Protein AF-A0A9D8RBR2-F1 (afdb_monomer_lite)

Foldseek 3Di:
DPPDPDDDDQFQKWKWWKDFPDDPDDPDPPDPDDPDTDIDTLDTGTKDWDWDFDADPVRHTDDIWIKIKFQAAPVRRQFFDDDPPDPDDDDDDDDDDDDDDDDDDDDDDDDDPPPDPDPDPPPPPTHTSDADFQIKMWMGDPPDIWIWTWHDWAGDGRIIMTITDTDDD

pLDDT: mean 70.21, std 20.18, range [33.81, 94.06]

Structure (mmCIF, N/CA/C/O backbone):
data_AF-A0A9D8RBR2-F1
#
_entry.id   AF-A0A9D8RBR2-F1
#
loop_
_atom_site.group_PDB
_atom_site.id
_atom_site.type_symbol
_atom_site.label_atom_id
_atom_site.label_alt_id
_atom_site.label_comp_id
_atom_site.label_asym_id
_atom_site.label_entity_id
_atom_site.label_seq_id
_atom_site.pdbx_PDB_ins_code
_atom_site.Cartn_x
_atom_site.Cartn_y
_atom_site.Cartn_z
_atom_site.occupancy
_atom_site.B_iso_or_equiv
_atom_site.auth_seq_id
_atom_site.auth_comp_id
_atom_site.auth_asym_id
_atom_site.auth_atom_id
_atom_site.pdbx_PDB_model_num
ATOM 1 N N . MET A 1 1 ? 20.056 -23.204 -25.718 1.00 50.28 1 MET A N 1
ATOM 2 C CA . MET A 1 1 ? 19.526 -22.798 -24.397 1.00 50.28 1 MET A CA 1
ATOM 3 C C . MET A 1 1 ? 18.047 -22.486 -24.542 1.00 50.28 1 MET A C 1
ATOM 5 O O . MET A 1 1 ? 17.710 -21.593 -25.311 1.00 50.28 1 MET A O 1
ATOM 9 N N . ARG A 1 2 ? 17.155 -23.236 -23.882 1.00 55.00 2 ARG A N 1
ATOM 10 C 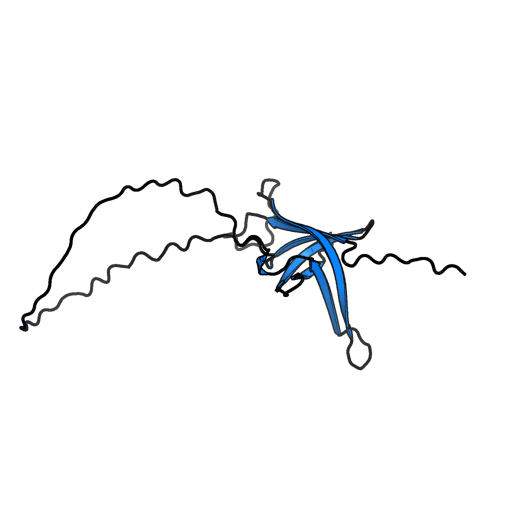CA . ARG A 1 2 ? 15.737 -22.851 -23.815 1.00 55.00 2 ARG A CA 1
ATOM 11 C C . ARG A 1 2 ? 15.655 -21.634 -22.898 1.00 55.00 2 ARG A C 1
ATOM 13 O O . ARG A 1 2 ? 16.092 -21.723 -21.757 1.00 55.00 2 ARG A O 1
ATOM 20 N N . LYS A 1 3 ? 15.173 -20.499 -23.410 1.00 58.91 3 LYS A N 1
ATOM 21 C CA . LYS A 1 3 ? 14.906 -19.324 -22.576 1.00 58.91 3 LYS A CA 1
ATOM 22 C C . LYS A 1 3 ? 13.836 -19.734 -21.571 1.00 58.91 3 LYS A C 1
ATOM 24 O O . LYS A 1 3 ? 12.721 -20.060 -21.976 1.00 58.91 3 LYS A O 1
ATOM 29 N N . THR A 1 4 ? 14.194 -19.795 -20.293 1.00 63.66 4 THR A N 1
ATOM 30 C CA . THR A 1 4 ? 13.228 -19.999 -19.216 1.00 63.66 4 THR A CA 1
ATOM 31 C C . THR A 1 4 ? 12.183 -18.901 -19.348 1.00 63.66 4 THR A C 1
ATOM 33 O O . THR A 1 4 ? 12.525 -17.721 -19.416 1.00 63.66 4 THR A O 1
ATOM 36 N N . LYS A 1 5 ? 10.918 -19.288 -19.490 1.00 59.72 5 LYS A N 1
ATOM 37 C CA . LYS A 1 5 ? 9.812 -18.340 -19.576 1.00 59.72 5 LYS A CA 1
ATOM 38 C C . LYS A 1 5 ? 9.656 -17.755 -18.172 1.00 59.72 5 LYS A C 1
ATOM 40 O O . LYS A 1 5 ? 9.170 -18.440 -17.281 1.00 59.72 5 LYS A O 1
ATOM 45 N N . ILE A 1 6 ? 10.193 -16.558 -17.956 1.00 65.56 6 ILE A N 1
ATOM 46 C CA . ILE A 1 6 ? 10.056 -15.848 -16.683 1.00 65.56 6 ILE A CA 1
ATOM 47 C C . ILE A 1 6 ? 8.637 -15.290 -16.664 1.00 65.56 6 ILE A C 1
ATOM 49 O O . ILE A 1 6 ? 8.324 -14.380 -17.431 1.00 65.56 6 ILE A O 1
ATOM 53 N N . ASP A 1 7 ? 7.777 -15.884 -15.843 1.00 66.56 7 ASP A N 1
ATOM 54 C CA . ASP A 1 7 ? 6.468 -15.323 -15.541 1.00 66.56 7 ASP A CA 1
ATOM 55 C C . ASP A 1 7 ? 6.655 -14.241 -14.474 1.00 66.56 7 ASP A C 1
ATOM 57 O O . ASP A 1 7 ? 7.099 -14.527 -13.363 1.00 66.56 7 ASP A O 1
ATOM 61 N N . ASN A 1 8 ? 6.413 -12.984 -14.844 1.00 61.78 8 ASN A N 1
ATOM 62 C CA . ASN A 1 8 ? 6.515 -11.848 -13.934 1.00 61.78 8 ASN A CA 1
ATOM 63 C C . ASN A 1 8 ? 5.121 -11.232 -13.770 1.00 61.78 8 ASN A C 1
ATOM 65 O O . ASN A 1 8 ? 4.773 -10.307 -14.516 1.00 61.78 8 ASN A O 1
ATOM 69 N N . PRO A 1 9 ? 4.294 -11.765 -12.854 1.00 78.94 9 PRO A N 1
ATOM 70 C CA . PRO A 1 9 ? 2.950 -11.257 -12.650 1.00 78.94 9 PRO A CA 1
ATOM 71 C C . PRO A 1 9 ? 3.000 -9.783 -12.245 1.00 78.94 9 PRO A C 1
ATOM 73 O O . PRO A 1 9 ? 3.796 -9.366 -11.406 1.00 78.94 9 PRO A O 1
ATOM 76 N N . ARG A 1 10 ? 2.123 -8.974 -12.849 1.00 81.62 10 ARG A N 1
ATOM 77 C CA . ARG A 1 10 ? 2.069 -7.518 -12.628 1.00 81.62 10 ARG A CA 1
ATOM 78 C C . ARG A 1 10 ? 1.752 -7.148 -11.172 1.00 81.62 10 ARG A C 1
ATOM 80 O O . ARG A 1 10 ? 2.222 -6.115 -10.698 1.00 81.62 10 ARG A O 1
ATOM 87 N N . TYR A 1 11 ? 0.984 -7.995 -10.487 1.00 85.88 11 TYR A N 1
ATOM 88 C CA . TYR A 1 11 ? 0.542 -7.832 -9.100 1.00 85.88 11 TYR A CA 1
ATOM 89 C C . TYR A 1 11 ? 0.908 -9.081 -8.278 1.00 85.88 11 TYR A C 1
ATOM 91 O O . TYR A 1 11 ? 0.049 -9.923 -8.030 1.00 85.88 11 TYR A O 1
ATOM 99 N N . PRO A 1 12 ? 2.195 -9.252 -7.925 1.00 89.44 12 PRO A N 1
ATOM 100 C CA . PRO A 1 12 ? 2.687 -10.456 -7.254 1.00 89.44 12 PRO A CA 1
ATOM 101 C C . PRO A 1 12 ? 2.422 -10.483 -5.741 1.00 89.44 12 PRO A C 1
ATOM 103 O O . PRO A 1 12 ? 2.712 -11.487 -5.099 1.00 89.44 12 PRO A O 1
ATOM 106 N N . HIS A 1 13 ? 1.960 -9.380 -5.148 1.00 92.69 13 HIS A N 1
ATOM 107 C CA . HIS A 1 13 ? 1.839 -9.217 -3.698 1.00 92.69 13 HIS A CA 1
ATOM 108 C C . HIS A 1 13 ? 0.371 -9.294 -3.274 1.00 92.69 13 HIS A C 1
ATOM 110 O O . HIS A 1 13 ? -0.512 -8.924 -4.044 1.00 92.69 13 HIS A O 1
ATOM 116 N N . MET A 1 14 ? 0.109 -9.719 -2.041 1.00 91.88 14 MET A N 1
ATOM 117 C CA . MET A 1 14 ? -1.219 -9.595 -1.433 1.00 91.88 14 MET A CA 1
ATOM 118 C C . MET A 1 14 ? -1.256 -8.353 -0.556 1.00 91.88 14 MET A C 1
ATOM 120 O O . MET A 1 14 ? -0.320 -8.107 0.202 1.00 91.88 14 MET A O 1
ATOM 124 N N . ILE A 1 15 ? -2.312 -7.559 -0.691 1.00 93.31 15 ILE A N 1
ATOM 125 C CA . ILE A 1 15 ? -2.478 -6.277 -0.012 1.00 93.31 15 ILE A CA 1
ATOM 126 C C . ILE A 1 15 ? -3.788 -6.309 0.758 1.00 93.31 15 ILE A C 1
ATOM 128 O O . ILE A 1 15 ? -4.829 -6.668 0.201 1.00 93.31 15 ILE A O 1
ATOM 132 N N . ARG A 1 16 ? -3.726 -5.891 2.018 1.00 92.69 16 ARG A N 1
ATOM 133 C CA . ARG A 1 16 ? -4.884 -5.727 2.884 1.00 92.69 16 ARG A CA 1
ATOM 134 C C . ARG A 1 16 ? -4.883 -4.312 3.456 1.00 92.69 16 ARG A C 1
ATOM 136 O O . ARG A 1 16 ? -3.878 -3.883 4.011 1.00 92.69 16 ARG A O 1
ATOM 143 N N . ILE A 1 17 ? -5.977 -3.579 3.267 1.00 90.94 17 ILE A N 1
ATOM 144 C CA . IL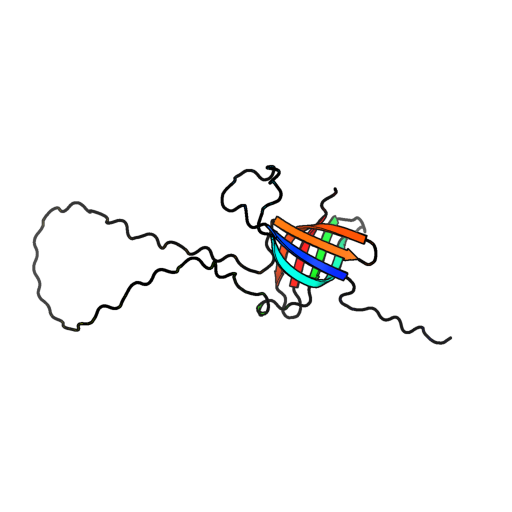E A 1 17 ? -6.184 -2.237 3.821 1.00 90.94 17 ILE A CA 1
ATOM 145 C C . ILE A 1 17 ? -7.342 -2.328 4.802 1.00 90.94 17 ILE A C 1
ATOM 147 O O . ILE A 1 17 ? -8.428 -2.787 4.442 1.00 90.94 17 ILE A O 1
ATOM 151 N N . ILE A 1 18 ? -7.081 -1.913 6.034 1.00 89.75 18 ILE A N 1
ATOM 152 C CA . ILE A 1 18 ? -8.009 -1.987 7.154 1.00 89.75 18 ILE A CA 1
ATOM 153 C C . ILE A 1 18 ? -8.169 -0.584 7.716 1.00 89.75 18 ILE A C 1
ATOM 155 O O . ILE A 1 18 ? -7.184 0.075 8.061 1.00 89.75 18 ILE A O 1
ATOM 159 N N . ARG A 1 19 ? -9.419 -0.160 7.850 1.00 86.06 19 ARG A N 1
ATOM 160 C CA . ARG A 1 19 ? -9.791 0.993 8.652 1.00 86.06 19 ARG A CA 1
ATOM 161 C C . ARG A 1 19 ? -10.313 0.507 9.986 1.00 86.06 19 ARG A C 1
ATOM 163 O O . ARG A 1 19 ? -11.187 -0.351 10.037 1.00 86.06 19 ARG A O 1
ATOM 170 N N . ARG A 1 20 ? -9.777 1.059 11.064 1.00 78.25 20 ARG A N 1
ATOM 171 C CA . ARG A 1 20 ? -10.333 0.842 12.397 1.00 78.25 20 ARG A CA 1
ATOM 172 C C . ARG A 1 20 ? -11.491 1.805 12.576 1.00 78.25 20 ARG A C 1
ATOM 174 O O . ARG A 1 20 ? -11.321 3.008 12.366 1.00 78.25 20 ARG A O 1
ATOM 181 N N . LYS A 1 21 ? -12.668 1.276 12.884 1.00 66.06 21 LYS A N 1
ATOM 182 C CA . LYS A 1 21 ? -13.837 2.076 13.222 1.00 66.06 21 LYS A CA 1
ATOM 183 C C . LYS A 1 21 ? -13.682 2.468 14.687 1.00 66.06 21 LYS A C 1
ATOM 185 O O . LYS A 1 21 ? -14.120 1.724 15.541 1.00 66.06 21 LYS A O 1
ATOM 190 N N . ASP A 1 22 ? -12.924 3.539 14.924 1.00 55.12 22 ASP A N 1
ATOM 191 C CA . ASP A 1 22 ? -12.923 4.376 16.135 1.00 55.12 22 ASP A CA 1
ATOM 192 C C . ASP A 1 22 ? -11.801 5.424 16.026 1.00 55.12 22 ASP A C 1
ATOM 194 O O . ASP A 1 22 ? -10.634 5.141 16.279 1.00 55.12 22 ASP A O 1
ATOM 198 N N . ALA A 1 23 ? -12.155 6.641 15.589 1.00 47.19 23 ALA A N 1
ATOM 199 C CA . ALA A 1 23 ? -11.382 7.880 15.800 1.00 47.19 23 ALA A CA 1
ATOM 200 C C . ALA A 1 23 ? -12.120 9.140 15.291 1.00 47.19 23 ALA A C 1
ATOM 202 O O . ALA A 1 23 ? -11.485 10.126 14.923 1.00 47.19 23 ALA A O 1
ATOM 203 N N . SER A 1 24 ? -13.457 9.166 15.265 1.00 46.09 24 SER A N 1
ATOM 204 C CA . SER A 1 24 ? -14.171 10.417 14.973 1.00 46.09 24 SER A CA 1
ATOM 205 C C . SER A 1 24 ? -14.211 11.391 16.159 1.00 46.09 24 SER A C 1
ATOM 207 O O . SER A 1 24 ? -14.756 12.477 15.992 1.00 46.09 24 SER A O 1
ATOM 209 N N . ASN A 1 25 ? -13.643 11.083 17.341 1.00 43.88 25 ASN A N 1
ATOM 210 C CA . ASN A 1 25 ? -13.685 12.064 18.437 1.00 43.88 25 ASN A CA 1
ATOM 211 C C . ASN A 1 25 ? -12.652 11.978 19.576 1.00 43.88 25 ASN A C 1
ATOM 213 O O . ASN A 1 25 ? -12.847 12.643 20.594 1.00 43.88 25 ASN A O 1
ATOM 217 N N . SER A 1 26 ? -11.549 11.229 19.462 1.00 42.34 26 SER A N 1
ATOM 218 C CA . SER A 1 26 ? -10.456 11.369 20.437 1.00 42.34 26 SER A CA 1
ATOM 219 C C . SER A 1 26 ? -9.258 12.055 19.783 1.00 42.34 26 SER A C 1
ATOM 221 O O . SER A 1 26 ? -8.664 11.594 18.815 1.00 42.34 26 SER A O 1
ATOM 223 N N . ILE A 1 27 ? -8.914 13.223 20.320 1.00 39.66 27 ILE A N 1
ATOM 224 C CA . ILE A 1 27 ? -7.802 14.096 19.917 1.00 39.66 27 ILE A CA 1
ATOM 225 C C . ILE A 1 27 ? -6.416 13.439 20.132 1.00 39.66 27 ILE A C 1
ATOM 227 O O . ILE A 1 27 ? -5.386 14.090 19.964 1.00 39.66 27 ILE A O 1
ATOM 231 N N . ASN A 1 28 ? -6.354 12.153 20.507 1.00 44.62 28 ASN A N 1
ATOM 232 C CA . ASN A 1 28 ? -5.153 11.538 21.055 1.00 44.62 28 ASN A CA 1
ATOM 233 C C . ASN A 1 28 ? -4.696 10.286 20.271 1.00 44.62 28 ASN A C 1
ATOM 235 O O . ASN A 1 28 ? -5.143 9.175 20.551 1.00 44.62 28 ASN A O 1
ATOM 239 N N . PRO A 1 29 ? -3.739 10.424 19.332 1.00 47.97 29 PRO A N 1
ATOM 240 C CA . PRO A 1 29 ? -3.264 9.337 18.465 1.00 47.97 29 PRO A CA 1
ATOM 241 C C . PRO A 1 29 ? -2.393 8.272 19.170 1.00 47.97 29 PRO A C 1
ATOM 243 O O . PRO A 1 29 ? -1.777 7.442 18.500 1.00 47.97 29 PRO A O 1
ATOM 246 N N . PHE A 1 30 ? -2.308 8.297 20.506 1.00 44.72 30 PHE A N 1
ATOM 247 C CA . PHE A 1 30 ? -1.471 7.407 21.322 1.00 44.72 30 PHE A CA 1
ATOM 248 C C . PHE A 1 30 ? -2.254 6.529 22.308 1.00 44.72 30 PHE A C 1
ATOM 250 O O . PHE A 1 30 ? -1.631 5.763 23.047 1.00 44.72 30 PHE A O 1
ATOM 257 N N . GLU A 1 31 ? -3.588 6.606 22.350 1.00 52.00 31 GLU A N 1
ATOM 258 C CA . GLU A 1 31 ? -4.355 5.666 23.170 1.00 52.00 31 GLU A CA 1
ATOM 259 C C . GLU A 1 31 ? -4.269 4.257 22.578 1.00 52.00 31 GLU A C 1
ATOM 261 O O . GLU A 1 31 ? -4.540 4.011 21.403 1.00 52.00 31 GLU A O 1
ATOM 266 N N . ARG A 1 32 ? -3.811 3.317 23.407 1.00 44.41 32 ARG A N 1
ATOM 267 C CA . ARG A 1 32 ? -3.731 1.900 23.066 1.00 44.41 32 ARG A CA 1
ATOM 268 C C . ARG A 1 32 ? -5.118 1.306 23.267 1.00 44.41 32 ARG A C 1
ATOM 270 O O . ARG A 1 32 ? -5.471 0.967 24.391 1.00 44.41 32 ARG A O 1
ATOM 277 N N . ILE A 1 33 ? -5.889 1.223 22.194 1.00 51.38 33 ILE A N 1
ATOM 278 C CA . ILE A 1 33 ? -7.279 0.775 22.265 1.00 51.38 33 ILE A CA 1
ATOM 279 C C . ILE A 1 33 ? -7.313 -0.754 22.435 1.00 51.38 33 ILE A C 1
ATOM 281 O O . ILE A 1 33 ? -6.510 -1.482 21.838 1.00 51.38 33 ILE A O 1
ATOM 285 N N . GLU A 1 34 ? -8.160 -1.224 23.356 1.00 46.84 34 GLU A N 1
ATOM 286 C CA . GLU A 1 34 ? -8.327 -2.643 23.674 1.00 46.84 34 GLU A CA 1
ATOM 287 C C . GLU A 1 34 ? -9.025 -3.399 22.536 1.00 46.84 34 GLU A C 1
ATOM 289 O O . GLU A 1 34 ? -9.756 -2.830 21.731 1.00 46.84 34 GLU A O 1
ATOM 294 N N . ALA A 1 35 ? -8.765 -4.706 22.464 1.00 39.69 35 ALA A N 1
ATOM 295 C CA . ALA A 1 35 ? -9.233 -5.608 21.419 1.00 39.69 35 ALA A CA 1
ATOM 296 C C . ALA A 1 35 ? -10.771 -5.741 21.408 1.00 39.69 35 ALA A C 1
ATOM 298 O O . ALA A 1 35 ? -11.327 -6.665 21.998 1.00 39.69 35 ALA A O 1
ATOM 299 N N . GLY A 1 36 ? -11.439 -4.808 20.733 1.00 44.81 36 GLY A N 1
ATOM 300 C CA . GLY A 1 36 ? -12.886 -4.797 20.506 1.00 44.81 36 GLY A CA 1
ATOM 301 C C . GLY A 1 36 ? -13.355 -3.847 19.396 1.00 44.81 36 GLY A C 1
ATOM 302 O O . GLY A 1 36 ? -14.551 -3.790 19.141 1.00 44.81 36 GLY A O 1
ATOM 303 N N . GLU A 1 37 ? -12.443 -3.125 18.737 1.00 55.41 37 GLU A N 1
ATOM 304 C CA . GLU A 1 37 ? -12.763 -2.182 17.656 1.00 55.41 37 GLU A CA 1
ATOM 305 C C . GLU A 1 37 ? -13.249 -2.922 16.398 1.00 55.41 37 GLU A C 1
ATOM 307 O O . GLU A 1 37 ? -12.643 -3.910 15.970 1.00 55.41 37 GLU A O 1
ATOM 312 N N . GLU A 1 38 ? -14.322 -2.434 15.772 1.00 66.44 38 GLU A N 1
ATOM 313 C CA . GLU A 1 38 ? -14.797 -2.971 14.495 1.00 66.44 38 GLU A CA 1
ATOM 314 C C . GLU A 1 38 ? -13.765 -2.660 13.392 1.00 66.44 38 GLU A C 1
ATOM 316 O O . GLU A 1 38 ? -13.540 -1.511 13.005 1.00 66.44 38 GLU A O 1
ATOM 321 N N . GLU A 1 39 ? -13.098 -3.691 12.870 1.00 78.44 39 GLU A N 1
ATOM 322 C CA . GLU A 1 39 ? -12.180 -3.554 11.737 1.00 78.44 39 GLU A CA 1
ATOM 323 C C . GLU A 1 39 ? -12.955 -3.600 10.413 1.00 78.44 39 GLU A C 1
ATOM 325 O O . GLU A 1 39 ? -13.509 -4.628 10.022 1.00 78.44 39 GLU A O 1
ATOM 330 N N . ILE A 1 40 ? -12.947 -2.490 9.677 1.00 84.19 40 ILE A N 1
ATOM 331 C CA . ILE A 1 40 ? -13.518 -2.398 8.335 1.00 84.19 40 ILE A CA 1
ATOM 332 C C . ILE A 1 40 ? -12.425 -2.735 7.321 1.00 84.19 40 ILE A C 1
ATOM 334 O O . ILE A 1 40 ? -11.449 -2.000 7.149 1.00 84.19 40 ILE A O 1
ATOM 338 N N . VAL A 1 41 ? -12.591 -3.844 6.602 1.00 87.50 41 VAL A N 1
ATOM 339 C CA . VAL A 1 41 ? -11.688 -4.208 5.504 1.00 87.50 41 VAL A CA 1
ATOM 340 C C . VAL A 1 41 ? -12.077 -3.424 4.252 1.00 87.50 41 VAL A C 1
ATOM 342 O O . VAL A 1 41 ? -13.066 -3.736 3.597 1.00 87.50 41 VAL A O 1
ATOM 345 N N . ILE A 1 42 ? -11.266 -2.428 3.898 1.00 88.31 42 ILE A N 1
ATOM 346 C CA . ILE A 1 42 ? -11.445 -1.607 2.689 1.00 88.31 42 ILE A CA 1
ATOM 347 C C . ILE A 1 42 ? -11.050 -2.390 1.439 1.00 88.31 42 ILE A C 1
ATOM 349 O O . ILE A 1 42 ? -11.720 -2.350 0.410 1.00 88.31 42 ILE A O 1
ATOM 353 N N . TYR A 1 43 ? -9.922 -3.094 1.515 1.00 90.56 43 TYR A N 1
ATOM 354 C CA . TYR A 1 43 ? -9.401 -3.867 0.398 1.00 90.56 43 TYR A CA 1
ATOM 355 C C . TYR A 1 43 ? -8.706 -5.121 0.898 1.00 90.56 43 TYR A C 1
ATOM 357 O O . TYR A 1 43 ? -7.911 -5.065 1.834 1.00 90.56 43 TYR A O 1
ATOM 365 N N . CYS A 1 44 ? -8.951 -6.243 0.232 1.00 90.88 44 CYS A N 1
ATOM 366 C CA . CYS A 1 44 ? -8.193 -7.471 0.414 1.00 90.88 44 CYS A CA 1
ATOM 367 C C . CYS A 1 44 ? -8.046 -8.144 -0.948 1.00 90.88 44 CYS A C 1
ATOM 369 O O . CYS A 1 44 ? -9.025 -8.613 -1.527 1.00 90.88 44 CYS A O 1
ATOM 371 N N . GLY A 1 45 ? -6.833 -8.153 -1.493 1.00 91.62 45 GLY A N 1
ATOM 372 C CA . GLY A 1 45 ? -6.628 -8.684 -2.833 1.00 91.62 45 GLY A CA 1
ATOM 373 C C . GLY A 1 45 ? -5.209 -8.530 -3.368 1.00 91.62 45 GLY A C 1
ATOM 374 O O . GLY A 1 45 ? -4.302 -8.099 -2.651 1.00 91.62 45 GLY A O 1
ATOM 375 N N . PRO A 1 46 ? -4.996 -8.881 -4.646 1.00 92.19 46 PRO A N 1
ATOM 376 C CA . PRO A 1 46 ? -3.694 -8.775 -5.284 1.00 92.19 46 PRO A CA 1
ATOM 377 C C . PRO A 1 46 ? -3.288 -7.311 -5.476 1.00 92.19 46 PRO A C 1
ATOM 379 O O . PRO A 1 46 ? -4.113 -6.427 -5.694 1.00 92.19 46 PRO A O 1
ATOM 382 N N . GLY A 1 47 ? -1.992 -7.050 -5.448 1.00 92.19 47 GLY A N 1
ATOM 383 C CA . GLY A 1 47 ? -1.416 -5.742 -5.700 1.00 92.19 47 GLY A CA 1
ATOM 384 C C . GLY A 1 47 ? 0.094 -5.820 -5.887 1.00 92.19 47 GLY A C 1
ATOM 385 O O . GLY A 1 47 ? 0.694 -6.891 -5.986 1.00 92.19 47 GLY A O 1
ATOM 386 N N . ARG A 1 48 ? 0.737 -4.660 -5.971 1.00 92.94 48 ARG A N 1
ATOM 387 C CA . ARG A 1 48 ? 2.193 -4.549 -6.045 1.00 92.94 48 ARG A CA 1
ATOM 388 C C . ARG A 1 48 ? 2.656 -3.451 -5.107 1.00 92.94 48 ARG A C 1
ATOM 390 O O . ARG A 1 48 ? 2.659 -2.282 -5.474 1.00 92.9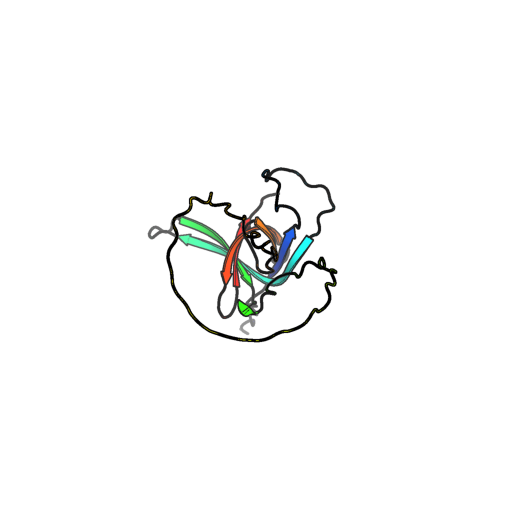4 48 ARG A O 1
ATOM 397 N N . ALA A 1 49 ? 3.082 -3.838 -3.914 1.00 92.12 49 ALA A N 1
ATOM 398 C CA . ALA A 1 49 ? 3.828 -2.967 -3.014 1.00 92.12 49 ALA A CA 1
ATOM 399 C C . ALA A 1 49 ? 5.305 -2.851 -3.432 1.00 92.12 49 ALA A C 1
ATOM 401 O O . ALA A 1 49 ? 5.976 -3.864 -3.618 1.00 92.12 49 ALA A O 1
ATOM 402 N N . TYR A 1 50 ? 5.827 -1.638 -3.568 1.00 91.38 50 TYR A N 1
ATOM 403 C CA . TYR A 1 50 ? 7.219 -1.373 -3.929 1.00 91.38 50 TYR A CA 1
ATOM 404 C C . TYR A 1 50 ? 7.708 -0.071 -3.298 1.00 91.38 50 TYR A C 1
ATOM 406 O O . TYR A 1 50 ? 6.934 0.733 -2.782 1.00 91.38 50 TYR A O 1
ATOM 414 N N . THR A 1 51 ? 9.018 0.104 -3.326 1.00 90.12 51 THR A N 1
ATOM 415 C CA . THR A 1 51 ? 9.679 1.317 -2.870 1.00 90.12 51 THR A CA 1
ATOM 416 C C . THR A 1 51 ? 10.019 2.151 -4.093 1.00 90.12 51 THR A C 1
ATOM 418 O O . THR A 1 51 ? 10.682 1.651 -4.999 1.00 90.12 51 THR A O 1
ATOM 421 N N . ASP A 1 52 ? 9.533 3.385 -4.137 1.00 86.75 52 ASP A N 1
ATOM 422 C CA . ASP A 1 52 ? 9.855 4.355 -5.174 1.00 86.75 52 ASP A CA 1
ATOM 423 C C . ASP A 1 52 ? 10.952 5.277 -4.649 1.00 86.75 52 ASP A C 1
ATOM 425 O O . ASP A 1 52 ? 10.768 5.978 -3.652 1.00 86.75 52 ASP A O 1
ATOM 429 N N . THR A 1 53 ? 12.127 5.185 -5.261 1.00 84.69 53 THR A N 1
ATOM 430 C CA . THR A 1 53 ? 13.309 5.948 -4.863 1.00 84.69 53 THR A CA 1
ATOM 431 C C . THR A 1 53 ? 13.627 6.934 -5.968 1.00 84.69 53 THR A C 1
ATOM 433 O O . THR A 1 53 ? 13.978 6.527 -7.075 1.00 84.69 53 THR A O 1
ATOM 436 N N . THR A 1 54 ? 13.511 8.218 -5.654 1.00 81.25 54 THR A N 1
ATOM 437 C CA . THR A 1 54 ? 13.926 9.301 -6.541 1.00 81.25 54 THR A CA 1
ATOM 438 C C . THR A 1 54 ? 15.351 9.691 -6.181 1.00 81.25 54 THR A C 1
ATOM 440 O O . THR A 1 54 ? 15.654 9.912 -5.005 1.00 81.25 54 THR A O 1
ATOM 443 N N . THR A 1 55 ? 16.223 9.756 -7.184 1.00 83.56 55 THR A N 1
ATOM 444 C CA . THR A 1 55 ? 17.589 10.263 -7.033 1.00 83.56 55 THR A CA 1
ATOM 445 C C . THR A 1 55 ? 17.693 11.690 -7.551 1.00 83.56 55 THR A C 1
ATOM 447 O O . THR A 1 55 ? 16.984 12.057 -8.491 1.00 83.56 55 THR A O 1
ATOM 450 N N . ASP A 1 56 ? 18.598 12.475 -6.975 1.00 81.81 56 ASP A N 1
ATOM 451 C CA . ASP A 1 56 ? 19.011 13.749 -7.555 1.00 81.81 56 ASP A CA 1
ATOM 452 C C . ASP A 1 56 ? 19.841 13.534 -8.842 1.00 81.81 56 ASP A C 1
ATOM 454 O O . ASP A 1 56 ? 20.144 12.403 -9.249 1.00 81.81 56 ASP A O 1
ATOM 458 N N . GLY A 1 57 ? 20.198 14.635 -9.512 1.00 77.44 57 GLY A N 1
ATOM 459 C CA . GLY A 1 57 ? 21.060 14.607 -10.700 1.00 77.44 57 GLY A CA 1
ATOM 460 C C . GLY A 1 57 ? 22.472 14.059 -10.440 1.00 77.44 57 GLY A C 1
ATOM 461 O O . GLY A 1 57 ? 23.144 13.675 -11.395 1.00 77.44 57 GLY A O 1
ATOM 462 N N . ASP A 1 58 ? 22.876 13.961 -9.170 1.00 82.25 58 ASP A N 1
ATOM 463 C CA . ASP A 1 58 ? 24.181 13.486 -8.700 1.00 82.25 58 ASP A CA 1
ATOM 464 C C . ASP A 1 58 ? 24.120 12.050 -8.129 1.00 82.25 58 ASP A C 1
ATOM 466 O O . ASP A 1 58 ? 25.075 11.576 -7.513 1.00 82.25 58 ASP A O 1
ATOM 470 N N . MET A 1 59 ? 23.025 11.319 -8.384 1.00 78.31 59 MET A N 1
ATOM 471 C CA . MET A 1 59 ? 22.776 9.933 -7.953 1.00 78.31 59 MET A CA 1
ATOM 472 C C . MET A 1 59 ? 22.622 9.717 -6.436 1.00 78.31 59 MET A C 1
ATOM 474 O O . MET A 1 59 ? 22.576 8.566 -5.989 1.00 78.31 59 MET A O 1
ATOM 478 N N . ASN A 1 60 ? 22.485 10.773 -5.636 1.00 81.12 60 ASN A N 1
ATOM 479 C CA . ASN A 1 60 ? 22.107 10.643 -4.232 1.00 81.12 60 ASN A CA 1
ATOM 480 C C . ASN A 1 60 ? 20.601 10.403 -4.110 1.00 81.12 60 ASN A C 1
ATOM 482 O O . ASN A 1 60 ? 19.805 10.861 -4.928 1.00 81.12 60 ASN A O 1
ATOM 486 N N . VAL A 1 61 ? 20.192 9.676 -3.069 1.00 79.56 61 VAL A N 1
ATOM 487 C CA . VAL A 1 61 ? 18.772 9.444 -2.783 1.00 79.56 61 VAL A CA 1
ATOM 488 C C . VAL A 1 61 ? 18.161 10.717 -2.206 1.00 79.56 61 VAL A C 1
ATOM 490 O O . VAL A 1 61 ? 18.532 11.128 -1.111 1.00 79.56 61 VAL A O 1
ATOM 493 N N . ASP A 1 62 ? 17.202 11.291 -2.926 1.00 78.75 62 ASP A N 1
ATOM 494 C CA . ASP A 1 62 ? 16.470 12.493 -2.519 1.00 78.75 62 ASP A CA 1
ATOM 495 C C . ASP A 1 62 ? 15.205 12.119 -1.730 1.00 78.75 62 ASP A C 1
ATOM 497 O O . ASP A 1 62 ? 14.977 12.567 -0.607 1.00 78.75 62 ASP A O 1
ATOM 501 N N . SER A 1 63 ? 14.404 11.194 -2.269 1.00 81.75 63 SER A N 1
ATOM 502 C CA . SER A 1 63 ? 13.165 10.754 -1.627 1.00 81.75 63 SER A CA 1
ATOM 503 C C . SER A 1 63 ? 12.965 9.254 -1.754 1.00 81.75 63 SER A C 1
ATOM 505 O O . SER A 1 63 ? 13.185 8.659 -2.809 1.00 81.75 63 SER A O 1
ATOM 507 N N . ASN A 1 64 ? 12.508 8.638 -0.667 1.00 83.88 64 ASN A N 1
ATOM 508 C CA . ASN A 1 64 ? 12.158 7.230 -0.616 1.00 83.88 64 ASN A CA 1
ATOM 509 C C . ASN A 1 64 ? 10.710 7.101 -0.128 1.0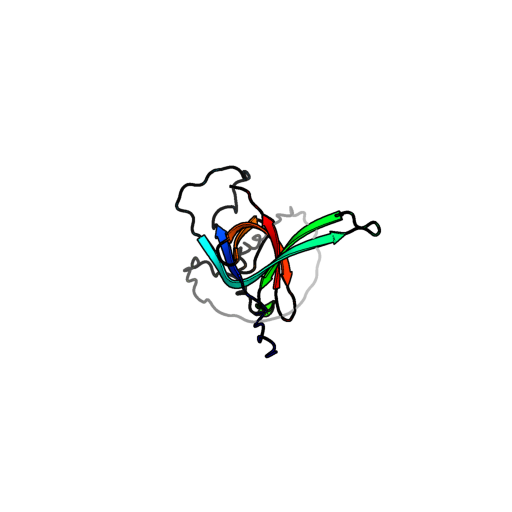0 83.88 64 ASN A C 1
ATOM 511 O O . ASN A 1 64 ? 10.423 7.319 1.048 1.00 83.88 64 ASN A O 1
ATOM 515 N N . LYS A 1 65 ? 9.795 6.775 -1.044 1.00 87.44 65 LYS A N 1
ATOM 516 C CA . LYS A 1 65 ? 8.359 6.649 -0.769 1.00 87.44 65 LYS A CA 1
ATOM 517 C C . LYS A 1 65 ? 7.928 5.200 -0.948 1.00 87.44 65 LYS A C 1
ATOM 519 O O . LYS A 1 65 ? 8.253 4.575 -1.958 1.00 87.44 65 LYS A O 1
ATOM 524 N N . ARG A 1 66 ? 7.154 4.642 -0.012 1.00 91.62 66 ARG A N 1
ATOM 525 C CA . ARG A 1 66 ? 6.515 3.338 -0.240 1.00 91.62 66 ARG A CA 1
ATOM 526 C C . ARG A 1 66 ? 5.211 3.547 -0.998 1.00 91.62 66 ARG A C 1
ATOM 528 O O . ARG A 1 66 ? 4.397 4.398 -0.650 1.00 91.62 66 ARG A O 1
ATOM 535 N N . LYS A 1 67 ? 5.032 2.755 -2.051 1.00 93.69 67 LYS A N 1
ATOM 536 C CA . LYS A 1 67 ? 3.847 2.772 -2.904 1.00 93.69 67 LYS A CA 1
ATOM 537 C C . LYS A 1 67 ? 3.238 1.386 -2.971 1.00 93.69 67 LYS A C 1
ATOM 539 O O . LYS A 1 67 ? 3.926 0.370 -2.847 1.00 93.69 67 LYS A O 1
ATOM 544 N N . CYS A 1 68 ? 1.941 1.340 -3.197 1.00 92.56 68 CYS A N 1
ATOM 545 C CA . CYS A 1 68 ? 1.210 0.130 -3.492 1.00 92.56 68 CYS A CA 1
ATOM 546 C C . CYS A 1 68 ? 0.321 0.368 -4.706 1.00 92.56 68 CYS A C 1
ATOM 548 O O . CYS A 1 68 ? -0.500 1.277 -4.712 1.00 92.56 68 CYS A O 1
ATOM 550 N N . SER A 1 69 ? 0.494 -0.444 -5.745 1.00 92.38 69 SER A N 1
ATOM 551 C CA . SER A 1 69 ? -0.381 -0.424 -6.908 1.00 92.38 69 SER A CA 1
ATOM 552 C C . SER A 1 69 ? -1.452 -1.502 -6.781 1.00 92.38 69 SER A C 1
ATOM 554 O O . SER A 1 69 ? -1.130 -2.689 -6.717 1.00 92.38 69 SER A O 1
ATOM 556 N N . ILE A 1 70 ? -2.713 -1.080 -6.784 1.00 92.19 70 ILE A N 1
ATOM 557 C CA . ILE A 1 70 ? -3.891 -1.933 -6.630 1.00 92.19 70 ILE A CA 1
ATOM 558 C C . ILE A 1 70 ? -4.661 -1.950 -7.959 1.00 92.19 70 ILE A C 1
ATOM 560 O O . ILE A 1 70 ? -4.918 -0.879 -8.508 1.00 92.19 70 ILE A O 1
ATOM 564 N N . PRO A 1 71 ? -5.039 -3.116 -8.514 1.00 90.38 71 PRO A N 1
ATOM 565 C CA . PRO A 1 71 ? -5.750 -3.234 -9.792 1.00 90.38 71 PRO A CA 1
ATOM 566 C C . PRO A 1 71 ? -7.246 -2.878 -9.689 1.00 90.38 71 PRO A C 1
ATOM 568 O O . PRO A 1 71 ? -8.092 -3.550 -10.269 1.00 90.38 71 PRO A O 1
ATOM 571 N N . VAL A 1 72 ? -7.579 -1.823 -8.948 1.00 86.94 72 VAL A N 1
ATOM 572 C CA . VAL A 1 72 ? -8.939 -1.295 -8.800 1.00 86.94 72 VAL A CA 1
ATOM 573 C C . VAL A 1 72 ? -8.969 0.089 -9.434 1.00 86.94 72 VAL A C 1
ATOM 575 O O . VAL A 1 72 ? -8.102 0.919 -9.154 1.00 86.94 72 VAL A O 1
ATOM 578 N N . ARG A 1 73 ? -9.932 0.314 -10.330 1.00 85.88 73 ARG A N 1
ATOM 579 C CA . ARG A 1 73 ? -10.195 1.622 -10.947 1.00 85.88 73 ARG A CA 1
ATOM 580 C C . ARG A 1 73 ? -10.940 2.527 -9.964 1.00 85.88 73 ARG A C 1
ATOM 582 O O . ARG A 1 73 ? -11.679 2.029 -9.121 1.00 85.88 73 ARG A O 1
ATOM 589 N N . PHE A 1 74 ? -10.774 3.840 -10.097 1.00 80.75 74 PHE A N 1
ATOM 590 C CA . PHE A 1 74 ? -11.348 4.829 -9.177 1.00 80.75 74 PHE A CA 1
ATOM 591 C C . PHE A 1 74 ? -12.873 4.708 -8.951 1.00 80.75 74 PHE A C 1
ATOM 593 O O . PHE A 1 74 ? -13.336 4.924 -7.841 1.00 80.75 74 PHE A O 1
ATOM 600 N N . ASP A 1 75 ? -13.649 4.319 -9.965 1.00 79.69 75 ASP A N 1
ATOM 601 C CA . ASP A 1 75 ? -15.115 4.162 -9.904 1.00 79.69 75 ASP A CA 1
ATOM 602 C C . ASP A 1 75 ? -15.576 2.809 -9.339 1.00 79.69 75 ASP A C 1
ATOM 604 O O . ASP A 1 75 ? -16.770 2.585 -9.155 1.00 79.69 75 ASP A O 1
ATOM 608 N N . LYS A 1 76 ? -14.648 1.864 -9.157 1.00 84.50 76 LYS A N 1
ATOM 609 C CA . LYS A 1 76 ? -14.930 0.519 -8.639 1.00 84.50 76 LYS A CA 1
ATOM 610 C C . LYS A 1 76 ? -14.683 0.402 -7.146 1.00 84.50 76 LYS A C 1
ATOM 612 O O . LYS A 1 76 ? -14.964 -0.655 -6.585 1.00 84.50 76 LYS A O 1
ATOM 617 N N . TRP A 1 77 ? -14.175 1.456 -6.516 1.00 82.56 77 TRP A N 1
ATOM 618 C CA . TRP A 1 77 ? -14.158 1.524 -5.066 1.00 82.56 77 TRP A CA 1
ATOM 619 C C . TRP A 1 77 ? -15.598 1.577 -4.559 1.00 82.56 77 TRP A C 1
ATOM 621 O O . TRP A 1 77 ? -16.408 2.320 -5.123 1.00 82.56 77 TRP A O 1
ATOM 631 N N . PRO A 1 78 ? -15.944 0.787 -3.532 1.00 70.69 78 PRO A N 1
ATOM 632 C CA . PRO A 1 78 ? -17.234 0.949 -2.894 1.00 70.69 78 PRO A CA 1
ATOM 633 C C . PRO A 1 78 ? -17.259 2.375 -2.329 1.00 70.69 78 PRO A C 1
ATOM 635 O O . PRO A 1 78 ? -16.298 2.808 -1.703 1.00 70.69 78 PRO A O 1
ATOM 638 N N . GLY A 1 79 ? -18.282 3.161 -2.657 1.00 67.69 79 GLY A N 1
ATOM 639 C CA . GLY A 1 79 ? -18.284 4.592 -2.343 1.00 67.69 79 GLY A CA 1
ATOM 640 C C . GLY A 1 79 ? -18.318 4.843 -0.839 1.00 67.69 79 GLY A C 1
ATOM 641 O O . GLY A 1 79 ? -17.424 5.488 -0.301 1.00 67.69 79 GLY A O 1
ATOM 642 N N . TYR A 1 80 ? -19.322 4.289 -0.159 1.00 62.56 80 TYR A N 1
ATOM 643 C CA . TYR A 1 80 ? -19.571 4.504 1.263 1.00 62.56 80 TYR A CA 1
ATOM 644 C C . TYR A 1 80 ? -20.144 3.238 1.905 1.00 62.56 80 TYR A C 1
ATOM 646 O O . TYR A 1 80 ? -20.841 2.480 1.230 1.00 62.56 80 TYR A O 1
ATOM 654 N N . LEU A 1 81 ? -19.859 3.019 3.190 1.00 63.69 81 LEU A N 1
ATOM 655 C CA . LEU A 1 81 ? -20.705 2.156 4.017 1.00 63.69 81 LEU A CA 1
ATOM 656 C C . LEU A 1 81 ? -21.967 2.941 4.370 1.00 63.69 81 LEU A C 1
ATOM 658 O O . LEU A 1 81 ? -21.877 4.082 4.825 1.00 63.69 81 LEU A O 1
ATOM 662 N N . GLU A 1 82 ? -23.125 2.338 4.127 1.00 54.06 82 GLU A N 1
ATOM 663 C CA . GLU A 1 82 ? -24.373 2.783 4.734 1.00 54.06 82 GLU A CA 1
ATOM 664 C C . GLU A 1 82 ? -24.323 2.325 6.193 1.00 54.06 82 GLU A C 1
ATOM 666 O O . GLU A 1 82 ? -24.220 1.128 6.465 1.00 54.06 82 GLU A O 1
ATOM 671 N N . ASP A 1 83 ? -24.299 3.270 7.132 1.00 53.78 83 ASP A N 1
ATOM 672 C CA . ASP A 1 83 ? -24.504 2.932 8.535 1.00 53.78 83 ASP A CA 1
ATOM 673 C C . ASP A 1 83 ? -25.975 2.511 8.674 1.00 53.78 83 ASP A C 1
ATOM 675 O O . ASP A 1 83 ? -26.871 3.296 8.364 1.00 53.78 83 ASP A O 1
ATOM 679 N N . GLU A 1 84 ? -26.237 1.269 9.095 1.00 50.81 84 GLU A N 1
ATOM 680 C CA . GLU A 1 84 ? -27.590 0.716 9.303 1.00 50.81 84 GLU A CA 1
ATOM 681 C C . GLU A 1 84 ? -28.316 1.350 10.514 1.00 50.81 84 GLU A C 1
ATOM 683 O O . GLU A 1 84 ? -28.923 0.667 11.337 1.00 50.81 84 GLU A O 1
ATOM 688 N N . THR A 1 85 ? -28.259 2.671 10.661 1.00 52.88 85 THR A N 1
ATOM 689 C CA . THR A 1 85 ? -28.968 3.417 11.703 1.00 52.88 85 THR A CA 1
ATOM 690 C C . THR A 1 85 ? -29.793 4.539 11.093 1.00 52.88 85 THR A C 1
ATOM 692 O O . THR A 1 85 ? -29.435 5.709 11.199 1.00 52.88 85 THR A O 1
ATOM 695 N N . SER A 1 86 ? -30.922 4.178 10.489 1.00 45.47 86 SER A N 1
ATOM 696 C CA . SER A 1 86 ? -32.110 5.039 10.426 1.00 45.47 86 SER A CA 1
ATOM 697 C C . SER A 1 86 ? -33.351 4.215 10.082 1.00 45.47 86 SER A C 1
ATOM 699 O O . SER A 1 86 ? -33.970 4.352 9.031 1.00 45.47 86 SER A O 1
ATOM 701 N N . ASP A 1 87 ? -33.738 3.351 11.019 1.00 50.59 87 ASP A N 1
ATOM 702 C CA . ASP A 1 87 ? -35.135 2.939 11.139 1.00 50.59 87 ASP A CA 1
ATOM 703 C C . ASP A 1 87 ? -35.885 4.069 11.865 1.00 50.59 87 ASP A C 1
ATOM 705 O O . ASP A 1 87 ? -36.072 4.036 13.078 1.00 50.59 87 ASP A O 1
ATOM 709 N N . GLU A 1 88 ? -36.235 5.134 11.140 1.00 48.88 88 GLU A N 1
ATOM 710 C CA . GLU A 1 88 ? -37.292 6.055 11.565 1.00 48.88 88 GLU A CA 1
ATOM 711 C C . GLU A 1 88 ? -38.249 6.303 10.400 1.00 48.88 88 GLU A C 1
ATOM 713 O O . GLU A 1 88 ? -38.089 7.176 9.550 1.00 48.88 88 GLU A O 1
ATOM 718 N N . SER A 1 89 ? -39.289 5.476 10.400 1.00 52.03 89 SER A N 1
ATOM 719 C CA . SER A 1 89 ? -40.588 5.750 9.809 1.00 52.03 89 SER A CA 1
ATOM 720 C C . SER A 1 89 ? -41.104 7.143 10.196 1.00 52.03 89 SER A C 1
ATOM 722 O O . SER A 1 89 ? -41.368 7.386 11.375 1.00 52.03 89 SER A O 1
ATOM 724 N N . VAL A 1 90 ? -41.369 8.007 9.214 1.00 50.41 90 VAL A N 1
ATOM 725 C CA . VAL A 1 90 ? -42.289 9.144 9.380 1.00 50.41 90 VAL A CA 1
ATOM 726 C C . VAL A 1 90 ? -43.258 9.166 8.186 1.00 50.41 90 VAL A C 1
ATOM 728 O O . VAL A 1 90 ? -42.798 9.087 7.047 1.00 50.41 90 VAL A O 1
ATOM 731 N N . PRO A 1 91 ? -44.584 9.181 8.430 1.00 47.12 91 PRO A N 1
ATOM 732 C CA . PRO A 1 91 ? -45.610 8.975 7.409 1.00 47.12 91 PRO A CA 1
ATOM 733 C C . PRO A 1 91 ? -45.949 10.236 6.597 1.00 47.12 91 PRO A C 1
ATOM 735 O O . PRO A 1 91 ? -45.712 11.360 7.032 1.00 47.12 91 PRO A O 1
ATOM 738 N N . ASP A 1 92 ? -46.556 9.986 5.433 1.00 49.31 92 ASP A N 1
ATOM 739 C CA . ASP A 1 92 ? -47.183 10.938 4.509 1.00 49.31 92 ASP A CA 1
ATOM 740 C C . ASP A 1 92 ? -48.210 11.882 5.173 1.00 49.31 92 ASP A C 1
ATOM 742 O O . ASP A 1 92 ? -49.116 11.417 5.863 1.00 49.31 92 ASP A O 1
ATOM 746 N N . GLU A 1 93 ? -48.161 13.179 4.843 1.00 44.53 93 GLU A N 1
ATOM 747 C CA . GLU A 1 93 ? -49.333 14.080 4.811 1.00 44.53 93 GLU A CA 1
ATOM 748 C C . GLU A 1 93 ? -49.087 15.191 3.761 1.00 44.53 93 GLU A C 1
ATOM 750 O O . GLU A 1 93 ? -48.128 15.948 3.874 1.00 44.53 93 GLU A O 1
ATOM 755 N N . VAL A 1 94 ? -49.667 15.080 2.557 1.00 39.28 94 VAL A N 1
ATOM 756 C CA . VAL A 1 94 ? -50.939 15.663 2.055 1.00 39.28 94 VAL A CA 1
ATOM 757 C C . VAL A 1 94 ? -50.838 17.145 1.616 1.00 39.28 94 VAL A C 1
ATOM 759 O O . VAL A 1 94 ? -50.351 18.015 2.324 1.00 39.28 94 VAL A O 1
ATOM 762 N N . THR A 1 95 ? -51.318 17.333 0.382 1.00 42.25 95 THR A N 1
ATOM 763 C CA . THR A 1 95 ? -51.588 18.494 -0.502 1.00 42.25 95 THR A CA 1
ATOM 764 C C . THR A 1 95 ? -52.151 19.765 0.163 1.00 42.25 95 THR A C 1
ATOM 766 O O . THR A 1 95 ? -52.748 19.670 1.225 1.00 42.25 95 THR A O 1
ATOM 769 N N . GLU A 1 96 ? -51.969 20.983 -0.378 1.00 41.66 96 GLU A N 1
ATOM 770 C CA . GLU A 1 96 ? -52.762 21.675 -1.443 1.00 41.66 96 GLU A CA 1
ATOM 771 C C . GLU A 1 96 ? -52.019 22.992 -1.841 1.00 41.66 96 GLU A C 1
ATOM 773 O O . GLU A 1 96 ? -51.419 23.627 -0.977 1.00 41.66 96 GLU A O 1
ATOM 778 N N . GLU A 1 97 ? -51.715 23.294 -3.114 1.00 39.91 97 GLU A N 1
ATOM 779 C CA . GLU A 1 97 ? -52.463 24.038 -4.170 1.00 39.91 97 GLU A CA 1
ATOM 780 C C . GLU A 1 97 ? -52.804 25.540 -3.932 1.00 39.91 97 GLU A C 1
ATOM 782 O O . GLU A 1 97 ? -53.582 25.863 -3.046 1.00 39.91 97 GLU A O 1
ATOM 787 N N . GLU A 1 98 ? -52.224 26.389 -4.818 1.00 40.28 98 GLU A N 1
ATOM 788 C CA . GLU A 1 98 ? -52.650 27.686 -5.436 1.00 40.28 98 GLU A CA 1
ATOM 789 C C . GLU A 1 98 ? -53.139 28.855 -4.522 1.00 40.28 98 GLU A C 1
ATOM 791 O O . GLU A 1 98 ? -53.726 28.651 -3.477 1.00 40.28 98 GLU A O 1
ATOM 796 N N . THR A 1 99 ? -52.993 30.168 -4.777 1.00 33.81 99 THR A N 1
ATOM 797 C CA . THR A 1 99 ? -52.960 31.003 -6.000 1.00 33.81 99 THR A CA 1
ATOM 798 C C . THR A 1 99 ? -52.517 32.449 -5.633 1.00 33.81 99 THR A C 1
ATOM 800 O O . THR A 1 99 ? -52.439 32.804 -4.458 1.00 33.81 99 THR A O 1
ATOM 803 N N . GLU A 1 100 ? -52.248 33.272 -6.649 1.00 39.75 100 GLU A N 1
ATOM 804 C CA . GLU A 1 100 ? -51.734 34.659 -6.672 1.00 39.75 100 GLU A CA 1
ATOM 805 C C . GLU A 1 100 ? -52.694 35.782 -6.184 1.00 39.75 100 GLU A C 1
ATOM 807 O O . GLU A 1 100 ? -53.910 35.628 -6.238 1.00 39.75 100 GLU A O 1
ATOM 812 N N . GLU A 1 101 ? -52.122 36.936 -5.780 1.00 37.19 101 GLU A N 1
ATOM 813 C CA . GLU A 1 101 ? -52.358 38.323 -6.286 1.00 37.19 101 GLU A CA 1
ATOM 814 C C . GLU A 1 101 ? -52.254 39.471 -5.243 1.00 37.19 101 GLU A C 1
ATOM 816 O O . GLU A 1 101 ? -52.437 39.312 -4.039 1.00 37.19 101 GLU A O 1
ATOM 821 N N . GLU A 1 102 ? -51.869 40.639 -5.771 1.00 39.47 102 GLU A N 1
ATOM 822 C CA . GLU A 1 102 ? -51.306 41.866 -5.183 1.00 39.47 102 GLU A CA 1
ATOM 823 C C . GLU A 1 102 ? -52.220 42.698 -4.254 1.00 39.47 102 GLU A C 1
ATOM 825 O O . GLU A 1 102 ? -53.417 42.798 -4.499 1.00 39.47 102 GLU A O 1
ATOM 830 N N . THR A 1 103 ? -51.646 43.478 -3.312 1.00 35.62 103 THR A N 1
ATOM 831 C CA . THR A 1 103 ? -51.702 44.972 -3.312 1.00 35.62 103 THR A CA 1
ATOM 832 C C . THR A 1 103 ? -50.853 45.636 -2.206 1.00 35.62 103 THR A C 1
ATOM 834 O O . THR A 1 103 ? -50.578 45.062 -1.158 1.00 35.62 103 THR A O 1
ATOM 837 N N . GLN A 1 104 ? -50.423 46.874 -2.484 1.00 39.03 104 GLN A N 1
ATOM 838 C CA . GLN A 1 104 ? -49.517 47.757 -1.730 1.00 39.03 104 GLN A CA 1
ATOM 839 C C . GLN A 1 104 ? -50.189 48.467 -0.532 1.00 39.03 104 GLN A C 1
ATOM 841 O O . GLN A 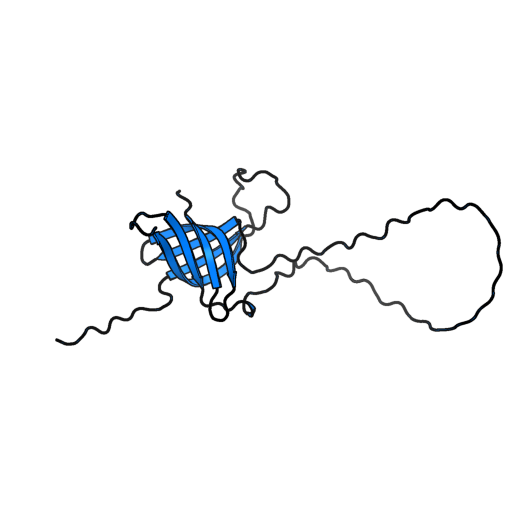1 104 ? -51.313 48.933 -0.691 1.00 39.03 104 GLN A O 1
ATOM 846 N N . GLN A 1 105 ? -49.472 48.685 0.586 1.00 39.25 105 GLN A N 1
ATOM 847 C CA . GLN A 1 105 ? -49.152 50.019 1.160 1.00 39.25 105 GLN A CA 1
ATOM 848 C C . GLN A 1 105 ? -48.467 49.961 2.543 1.00 39.25 105 GLN A C 1
ATOM 850 O O . GLN A 1 105 ? -48.659 49.039 3.327 1.00 39.25 105 GLN A O 1
ATOM 855 N N . GLU A 1 106 ? -47.640 50.984 2.770 1.00 38.81 106 GLU A N 1
ATOM 856 C CA . GLU A 1 106 ? -46.697 51.240 3.866 1.00 38.81 106 GLU A CA 1
ATOM 857 C C . GLU A 1 106 ? -47.295 51.203 5.281 1.00 38.81 106 GLU A C 1
ATOM 859 O O . GLU A 1 106 ? -48.383 51.722 5.515 1.00 38.81 106 GLU A O 1
ATOM 864 N N . ASN A 1 107 ? -46.506 50.707 6.244 1.00 40.19 107 ASN A N 1
ATOM 865 C CA . ASN A 1 107 ? -46.441 51.254 7.601 1.00 40.19 107 ASN A CA 1
ATOM 866 C C . ASN A 1 107 ? -45.112 50.880 8.277 1.00 40.19 107 ASN A C 1
ATOM 868 O O . ASN A 1 107 ? -44.727 49.713 8.328 1.00 40.19 107 ASN A O 1
ATOM 872 N N . GLU A 1 108 ? -44.429 51.897 8.802 1.00 43.88 108 GLU A N 1
ATOM 873 C CA . GLU A 1 108 ? -43.296 51.777 9.716 1.00 43.88 108 GLU A CA 1
ATOM 874 C C . GLU A 1 108 ? -43.744 51.099 11.017 1.00 43.88 108 GLU A C 1
ATOM 876 O O . GLU A 1 108 ? -44.642 51.588 11.701 1.00 43.88 108 GLU A O 1
ATOM 881 N N . ASN A 1 109 ? -43.080 50.007 11.396 1.00 37.03 109 ASN A N 1
ATOM 882 C CA . ASN A 1 109 ? -43.001 49.592 12.790 1.00 37.03 109 ASN A CA 1
ATOM 883 C C . ASN A 1 109 ? -41.727 48.782 13.041 1.00 37.03 109 ASN A C 1
ATOM 885 O O . ASN A 1 109 ? -41.320 47.946 12.239 1.00 37.03 109 ASN A O 1
ATOM 889 N N . GLN A 1 110 ? -41.085 49.094 14.163 1.00 46.72 110 GLN A N 1
ATOM 890 C CA . GLN A 1 110 ? -39.931 48.394 14.707 1.00 46.72 110 GLN A CA 1
ATOM 891 C C . GLN A 1 110 ? -40.311 46.949 15.035 1.00 46.72 110 GLN A C 1
ATOM 893 O O . GLN A 1 110 ? -41.178 46.736 15.877 1.00 46.72 110 GLN A O 1
ATOM 898 N N . GLU A 1 111 ? -39.617 45.975 14.451 1.00 40.88 111 GLU A N 1
ATOM 899 C CA . GLU A 1 111 ? -39.654 44.592 14.925 1.00 40.88 111 GLU A CA 1
ATOM 900 C C . GLU A 1 111 ? -38.235 44.036 15.015 1.00 40.88 111 GLU A C 1
ATOM 902 O O . GLU A 1 111 ? -37.445 44.060 14.069 1.00 40.88 111 GLU A O 1
ATOM 907 N N . GLU A 1 112 ? -37.905 43.593 16.226 1.00 44.00 112 GLU A N 1
ATOM 908 C CA . GLU A 1 112 ? -36.695 42.867 16.567 1.00 44.00 112 GLU A CA 1
ATOM 909 C C . GLU A 1 112 ? -36.546 41.661 15.635 1.00 44.00 112 GLU A C 1
ATOM 911 O O . GLU A 1 112 ? -37.418 40.795 15.552 1.00 44.00 112 GLU A O 1
ATOM 916 N N . SER A 1 113 ? -35.413 41.591 14.936 1.00 37.84 113 SER A N 1
ATOM 917 C CA . SER A 1 113 ? -35.050 40.451 14.104 1.00 37.84 113 SER A CA 1
ATOM 918 C C . SER A 1 113 ? -34.826 39.219 14.987 1.00 37.84 113 SER A C 1
ATOM 920 O O . SER A 1 113 ? -33.707 38.944 15.429 1.00 37.84 113 SER A O 1
ATOM 922 N N . SER A 1 114 ? -35.888 38.466 15.256 1.00 44.50 114 SER A N 1
ATOM 923 C CA . SER A 1 114 ? -35.779 37.100 15.755 1.00 44.50 114 SER A CA 1
ATOM 924 C C . SER A 1 114 ? -35.293 36.219 14.602 1.00 44.50 114 SER A C 1
ATOM 926 O O . SER A 1 114 ? -36.056 35.682 13.806 1.00 44.50 114 SER A O 1
ATOM 928 N N . VAL A 1 115 ? -33.970 36.122 14.460 1.00 49.81 115 VAL A N 1
ATOM 929 C CA . VAL A 1 115 ? -33.345 35.142 13.571 1.00 49.81 115 VAL A CA 1
ATOM 930 C C . VAL A 1 115 ? -33.664 33.771 14.154 1.00 49.81 115 VAL A C 1
ATOM 932 O O . VAL A 1 115 ? -33.026 33.326 15.105 1.00 49.81 115 VAL A O 1
ATOM 935 N N . THR A 1 116 ? -34.690 33.111 13.624 1.00 51.47 116 THR A N 1
ATOM 936 C CA . THR A 1 116 ? -34.914 31.692 13.886 1.00 51.47 116 THR A CA 1
ATOM 937 C C . THR A 1 116 ? -33.671 30.959 13.372 1.00 51.47 116 THR A C 1
ATOM 939 O O . THR A 1 116 ? -33.348 31.111 12.189 1.00 51.47 116 THR A O 1
ATOM 942 N N . PRO A 1 117 ? -32.913 30.219 14.205 1.00 49.94 117 PRO A N 1
ATOM 943 C CA . PRO A 1 117 ? -31.807 29.435 13.685 1.00 49.94 117 PRO A CA 1
ATOM 944 C C . PRO A 1 117 ? -32.408 28.377 12.761 1.00 49.94 117 PRO A C 1
ATOM 946 O O . PRO A 1 117 ? -33.186 27.530 13.202 1.00 49.94 117 PRO A O 1
ATOM 949 N N . GLN A 1 118 ? -32.092 28.460 11.467 1.00 52.03 118 GLN A N 1
ATOM 950 C CA . GLN A 1 118 ? -32.416 27.382 10.542 1.00 52.03 118 GLN A CA 1
ATOM 951 C C . GLN A 1 118 ? -31.813 26.081 11.085 1.00 52.03 118 GLN A C 1
ATOM 953 O O . GLN A 1 118 ? -30.702 26.126 11.627 1.00 52.03 118 GLN A O 1
ATOM 958 N N . PRO A 1 119 ? -32.511 24.936 10.976 1.00 51.44 119 PRO A N 1
ATOM 959 C CA . PRO A 1 119 ? -31.926 23.664 11.355 1.00 51.44 119 PRO A CA 1
ATOM 960 C C . PRO A 1 119 ? -30.678 23.464 10.498 1.00 51.44 119 PRO A C 1
ATOM 962 O O . PRO A 1 119 ? -30.755 23.337 9.276 1.00 51.44 119 PRO A O 1
ATOM 965 N N . THR A 1 120 ? -29.514 23.505 11.143 1.00 53.91 120 THR A N 1
ATOM 966 C CA . THR A 1 120 ? -28.252 23.112 10.526 1.00 53.91 120 THR A CA 1
ATOM 967 C C . THR A 1 120 ? -28.479 21.741 9.898 1.00 53.91 120 THR A C 1
ATOM 969 O O . THR A 1 120 ? -28.945 20.852 10.616 1.00 53.91 120 THR A O 1
ATOM 972 N N . PRO A 1 121 ? -28.201 21.534 8.598 1.00 50.25 121 PRO A N 1
ATOM 973 C CA . PRO A 1 121 ? -28.328 20.208 8.024 1.00 50.25 121 PRO A CA 1
ATOM 974 C C . PRO A 1 121 ? -27.402 19.285 8.812 1.00 50.25 121 PRO A C 1
ATOM 976 O O . PRO A 1 121 ? -26.185 19.482 8.829 1.00 50.25 121 PRO A O 1
ATOM 979 N N . THR A 1 122 ? -27.983 18.315 9.515 1.00 50.56 122 THR A N 1
ATOM 980 C CA . THR A 1 122 ? -27.243 17.204 10.104 1.00 50.56 122 THR A CA 1
ATOM 981 C C . THR A 1 122 ? -26.628 16.452 8.935 1.00 50.56 122 THR A C 1
ATOM 983 O O . THR A 1 122 ? -27.309 15.716 8.228 1.00 50.56 122 THR A O 1
ATOM 986 N N . ILE A 1 123 ? -25.357 16.728 8.647 1.00 52.97 123 ILE A N 1
ATOM 987 C CA . ILE A 1 123 ? -24.630 16.055 7.577 1.00 52.97 123 ILE A CA 1
ATOM 988 C C . ILE A 1 123 ? -24.458 14.605 8.029 1.00 52.97 123 ILE A C 1
ATOM 990 O O . ILE A 1 123 ? -23.682 14.335 8.943 1.00 52.97 123 ILE A O 1
ATOM 994 N N . GLU A 1 124 ? -25.189 13.682 7.405 1.00 56.78 124 GLU A N 1
ATOM 995 C CA . GLU A 1 124 ? -24.929 12.250 7.533 1.00 56.78 124 GLU A CA 1
ATOM 996 C C . GLU A 1 124 ? -23.477 11.983 7.122 1.00 56.78 124 GLU A C 1
ATOM 998 O O . GLU A 1 124 ? -23.093 12.146 5.958 1.00 56.78 124 GLU A O 1
ATOM 1003 N N . VAL A 1 125 ? -22.637 11.614 8.089 1.00 52.72 125 VAL A N 1
ATOM 1004 C CA . VAL A 1 125 ? -21.224 11.324 7.842 1.00 52.72 125 VAL A CA 1
ATOM 1005 C C . VAL A 1 125 ? -21.126 9.928 7.239 1.00 52.72 125 VAL A C 1
ATOM 1007 O O . VAL A 1 125 ? -20.885 8.949 7.932 1.00 52.72 125 VAL A O 1
ATOM 1010 N N . LYS A 1 126 ? -21.315 9.823 5.923 1.00 58.31 126 LYS A N 1
ATOM 1011 C CA . LYS A 1 126 ? -21.086 8.566 5.205 1.00 58.31 126 LYS A CA 1
ATOM 1012 C C . LYS A 1 126 ? -19.596 8.227 5.249 1.00 58.31 126 LYS A C 1
ATOM 1014 O O . LYS A 1 126 ? -18.771 9.003 4.760 1.00 58.31 126 LYS A O 1
ATOM 1019 N N . THR A 1 127 ? -19.237 7.066 5.800 1.00 62.16 127 THR A N 1
ATOM 1020 C CA . THR A 1 127 ? -17.833 6.628 5.873 1.00 62.16 127 THR A CA 1
ATOM 1021 C C . THR A 1 127 ? -17.380 6.125 4.502 1.00 62.16 127 THR A C 1
ATOM 1023 O O . THR A 1 127 ? -17.919 5.125 4.021 1.00 62.16 127 THR A O 1
ATOM 1026 N N . PRO A 1 128 ? -16.409 6.775 3.837 1.00 67.19 128 PRO A N 1
ATOM 1027 C CA . PRO A 1 128 ? -16.056 6.409 2.474 1.00 67.19 128 PRO A CA 1
ATOM 1028 C C . PRO A 1 128 ? -15.224 5.124 2.429 1.00 67.19 128 PRO A C 1
ATOM 1030 O O . PRO A 1 128 ? -14.313 4.947 3.229 1.00 67.19 128 PRO A O 1
ATOM 1033 N N . LEU A 1 129 ? -15.472 4.236 1.471 1.00 79.69 129 LEU A N 1
ATOM 1034 C CA . LEU A 1 129 ? -14.812 2.924 1.369 1.00 79.69 129 LEU A CA 1
ATOM 1035 C C . LEU A 1 129 ? -13.601 2.912 0.410 1.00 79.69 129 LEU A C 1
ATOM 1037 O O . LEU A 1 129 ? -13.181 1.864 -0.084 1.00 79.69 129 LEU A O 1
ATOM 1041 N N . TRP A 1 130 ? -12.990 4.074 0.177 1.00 85.25 130 TRP A N 1
ATOM 1042 C CA . TRP A 1 130 ? -11.658 4.194 -0.422 1.00 85.25 130 TRP A CA 1
ATOM 1043 C C . TRP A 1 130 ? -10.558 4.323 0.651 1.00 85.25 130 TRP A C 1
ATOM 1045 O O . TRP A 1 130 ? -10.856 4.711 1.785 1.00 85.25 130 TRP A O 1
ATOM 1055 N N . PRO A 1 131 ? -9.285 4.011 0.333 1.00 88.94 131 PRO A N 1
ATOM 1056 C CA . PRO A 1 131 ? -8.168 4.227 1.254 1.00 88.94 131 PRO A CA 1
ATOM 1057 C C . PRO A 1 131 ? -8.030 5.704 1.655 1.00 88.94 131 PRO A C 1
ATOM 1059 O O . PRO A 1 131 ? -8.087 6.583 0.797 1.00 88.94 131 PRO A O 1
ATOM 1062 N N . MET A 1 132 ? -7.815 5.972 2.941 1.00 88.12 132 MET A N 1
ATOM 1063 C CA . MET A 1 132 ? -7.603 7.307 3.513 1.00 88.12 132 MET A CA 1
ATOM 1064 C C . MET A 1 132 ? -6.324 7.357 4.350 1.00 88.12 132 MET A C 1
ATOM 1066 O O . MET A 1 132 ? -5.804 6.324 4.773 1.00 88.12 132 MET A O 1
ATOM 1070 N N . ASP A 1 133 ? -5.821 8.569 4.602 1.00 87.94 133 ASP A N 1
ATOM 1071 C CA . ASP A 1 133 ? -4.703 8.779 5.526 1.00 87.94 133 ASP A CA 1
ATOM 1072 C C . ASP A 1 133 ? -5.018 8.185 6.908 1.00 87.94 133 ASP A C 1
ATOM 1074 O O . ASP A 1 133 ? -6.130 8.301 7.423 1.00 87.94 133 ASP A O 1
ATOM 1078 N N . GLY A 1 134 ? -4.031 7.513 7.493 1.00 87.31 134 GLY A N 1
ATOM 1079 C CA . GLY A 1 134 ? -4.149 6.853 8.792 1.00 87.31 134 GLY A CA 1
ATOM 1080 C C . GLY A 1 134 ? -4.629 5.400 8.749 1.00 87.31 134 GLY A C 1
ATOM 1081 O O . GLY A 1 134 ? -4.363 4.678 9.721 1.00 87.31 134 GLY A O 1
ATOM 1082 N N . ASP A 1 135 ? -5.232 4.942 7.642 1.00 89.94 135 ASP A N 1
ATOM 1083 C CA . ASP A 1 135 ? -5.635 3.540 7.465 1.00 89.94 135 ASP A CA 1
ATOM 1084 C C . ASP A 1 135 ? -4.432 2.603 7.600 1.00 89.94 135 ASP A C 1
ATOM 1086 O O . ASP A 1 135 ? -3.305 2.932 7.227 1.00 89.94 135 ASP A O 1
ATOM 1090 N N . THR A 1 136 ? -4.659 1.399 8.115 1.00 91.44 136 THR A N 1
ATOM 1091 C CA . THR A 1 136 ? -3.598 0.399 8.238 1.00 91.44 136 THR A CA 1
ATOM 1092 C C . THR A 1 136 ? -3.462 -0.364 6.930 1.00 91.44 136 THR A C 1
ATOM 1094 O O . THR A 1 136 ? -4.441 -0.892 6.404 1.00 91.44 136 THR A O 1
ATOM 1097 N N . ILE A 1 137 ? -2.238 -0.461 6.416 1.00 92.56 137 ILE A N 1
ATOM 1098 C CA . ILE A 1 137 ? -1.913 -1.290 5.256 1.00 92.56 137 ILE A CA 1
ATOM 1099 C C . ILE A 1 137 ? -0.992 -2.434 5.666 1.00 92.56 137 ILE A C 1
ATOM 1101 O O . ILE A 1 137 ? 0.015 -2.251 6.349 1.00 92.56 137 ILE A O 1
ATOM 1105 N N . GLU A 1 138 ? -1.332 -3.623 5.194 1.00 93.19 138 GLU A N 1
ATOM 1106 C CA . GLU A 1 138 ? -0.522 -4.824 5.283 1.00 93.19 138 GLU A CA 1
ATOM 1107 C C . GLU A 1 138 ? -0.189 -5.298 3.871 1.00 93.19 138 GLU A C 1
ATOM 1109 O O . GLU A 1 138 ? -1.050 -5.370 2.987 1.00 93.19 138 GLU A O 1
ATOM 1114 N N . THR A 1 139 ? 1.080 -5.627 3.649 1.00 92.94 139 THR A N 1
ATOM 1115 C CA . THR A 1 139 ? 1.546 -6.150 2.367 1.00 92.94 139 THR A CA 1
ATOM 1116 C C . THR A 1 139 ? 2.314 -7.443 2.579 1.00 92.94 139 THR A C 1
ATOM 1118 O O . THR A 1 139 ? 3.246 -7.499 3.378 1.00 92.94 139 THR A O 1
ATOM 1121 N N . VAL A 1 140 ? 1.939 -8.479 1.834 1.00 92.75 140 VAL A N 1
ATOM 1122 C CA . VAL A 1 140 ? 2.595 -9.787 1.845 1.00 92.75 140 VAL A CA 1
ATOM 1123 C C . VAL A 1 140 ? 3.365 -9.954 0.539 1.00 92.75 140 VAL A C 1
ATOM 1125 O O . VAL A 1 140 ? 2.787 -10.006 -0.552 1.00 92.75 140 VAL A O 1
ATOM 1128 N N . LYS A 1 141 ? 4.693 -10.017 0.654 1.00 89.19 141 LYS A N 1
ATOM 1129 C CA . LYS A 1 141 ? 5.662 -10.144 -0.441 1.00 89.19 141 LYS A CA 1
ATOM 1130 C C . LYS A 1 141 ? 6.410 -11.468 -0.294 1.00 89.19 141 LYS A C 1
ATOM 1132 O O . LYS A 1 141 ? 7.486 -11.527 0.302 1.00 89.19 141 LYS A O 1
ATOM 1137 N N . GLY A 1 142 ? 5.830 -12.550 -0.808 1.00 86.50 142 GLY A N 1
ATOM 1138 C CA . GLY A 1 142 ? 6.366 -13.894 -0.573 1.00 86.50 142 GLY A CA 1
ATOM 1139 C C . GLY A 1 142 ? 6.337 -14.232 0.921 1.00 86.50 142 GLY A C 1
ATOM 1140 O O . GLY A 1 142 ? 5.260 -14.309 1.499 1.00 86.50 142 GLY A O 1
ATOM 1141 N N . ASN A 1 143 ? 7.509 -14.382 1.546 1.00 88.06 143 ASN A N 1
ATOM 1142 C CA . ASN A 1 143 ? 7.634 -14.712 2.975 1.00 88.06 143 ASN A CA 1
ATOM 1143 C C . ASN A 1 143 ? 7.724 -13.481 3.893 1.00 88.06 143 ASN A C 1
ATOM 1145 O O . ASN A 1 143 ? 7.861 -13.634 5.105 1.00 88.06 143 ASN A O 1
ATOM 1149 N N . VAL A 1 144 ? 7.713 -12.269 3.333 1.00 89.06 144 VAL A N 1
ATOM 1150 C CA . VAL A 1 144 ? 7.835 -11.027 4.102 1.00 89.06 144 VAL A CA 1
ATOM 1151 C C . VAL A 1 144 ? 6.462 -10.389 4.249 1.00 89.06 144 VAL A C 1
ATOM 1153 O O . VAL A 1 144 ? 5.790 -10.139 3.248 1.00 89.06 144 VAL A O 1
ATOM 1156 N N . VAL A 1 145 ? 6.082 -10.089 5.488 1.00 91.06 145 VAL A N 1
ATOM 1157 C CA . VAL A 1 145 ? 4.901 -9.284 5.809 1.00 91.06 145 VAL A CA 1
ATOM 1158 C C . VAL A 1 145 ? 5.380 -7.917 6.282 1.00 91.06 145 VAL A C 1
ATOM 1160 O O . VAL A 1 145 ? 6.204 -7.823 7.191 1.00 91.06 145 VAL A O 1
ATOM 1163 N N . GLU A 1 146 ? 4.905 -6.859 5.634 1.00 91.25 146 GLU A N 1
ATOM 1164 C CA . GLU A 1 146 ? 5.173 -5.476 6.020 1.00 91.25 146 GLU A CA 1
ATOM 1165 C C . GLU A 1 146 ? 3.874 -4.811 6.475 1.00 91.25 146 GLU A C 1
ATOM 1167 O O . GLU A 1 146 ? 2.844 -4.958 5.816 1.00 91.25 146 GLU A O 1
ATOM 1172 N N . PHE A 1 147 ? 3.956 -4.034 7.554 1.00 92.38 147 PHE A N 1
ATOM 1173 C CA . PHE A 1 147 ? 2.851 -3.240 8.081 1.00 92.38 147 PHE A CA 1
ATOM 1174 C C . PHE A 1 147 ? 3.160 -1.753 7.958 1.00 92.38 147 PHE A C 1
ATOM 1176 O O . PHE A 1 147 ? 4.321 -1.329 7.962 1.00 92.38 147 PHE A O 1
ATOM 1183 N N . GLY A 1 148 ? 2.114 -0.948 7.851 1.00 91.69 148 GLY A N 1
ATOM 1184 C CA . GLY A 1 148 ? 2.266 0.485 7.741 1.00 91.69 148 GLY A CA 1
ATOM 1185 C C . GLY A 1 148 ? 0.964 1.253 7.834 1.00 91.69 148 GLY A C 1
ATOM 1186 O O . GLY A 1 148 ? -0.101 0.677 8.058 1.00 91.69 148 GLY A O 1
ATOM 1187 N N . ARG A 1 149 ? 1.064 2.566 7.629 1.00 91.94 149 ARG A N 1
ATOM 1188 C CA . ARG A 1 149 ? -0.090 3.460 7.530 1.00 91.94 149 ARG A CA 1
ATOM 1189 C C . ARG A 1 149 ? -0.180 4.078 6.149 1.00 91.94 149 ARG A C 1
ATOM 1191 O O . ARG A 1 149 ? 0.834 4.507 5.601 1.00 91.94 149 ARG A O 1
ATOM 1198 N N . VAL A 1 150 ? -1.383 4.113 5.596 1.00 92.06 150 VAL A N 1
ATOM 1199 C CA . VAL A 1 150 ? -1.697 4.863 4.384 1.00 92.06 150 VAL A CA 1
ATOM 1200 C C . VAL A 1 150 ? -1.463 6.343 4.662 1.00 92.06 150 VAL A C 1
ATOM 1202 O O . VAL A 1 150 ? -1.772 6.827 5.747 1.00 92.06 150 VAL A O 1
ATOM 1205 N N . LYS A 1 151 ? -0.867 7.024 3.687 1.00 91.56 151 LYS A N 1
ATOM 1206 C CA . LYS A 1 151 ? -0.601 8.464 3.696 1.00 91.56 151 LYS A CA 1
ATOM 1207 C C . LYS A 1 151 ? -1.416 9.214 2.673 1.00 91.56 151 LYS A C 1
ATOM 1209 O O . LYS A 1 151 ? -1.853 10.325 2.928 1.00 91.56 151 LYS A O 1
ATOM 1214 N N . ASP A 1 152 ? -1.554 8.618 1.499 1.00 90.25 152 ASP A N 1
ATOM 1215 C CA . ASP A 1 152 ? -2.241 9.255 0.392 1.00 90.25 152 ASP A CA 1
ATOM 1216 C C . ASP A 1 152 ? -2.773 8.204 -0.581 1.00 90.25 152 ASP A C 1
ATOM 1218 O O . ASP A 1 152 ? -2.284 7.067 -0.637 1.00 90.25 152 ASP A O 1
ATOM 1222 N N . PHE A 1 153 ? -3.769 8.601 -1.358 1.00 91.25 153 PHE A N 1
ATOM 1223 C CA . PHE A 1 153 ? -4.457 7.776 -2.332 1.00 91.25 153 PHE A CA 1
ATOM 1224 C C . PHE A 1 153 ? -4.601 8.541 -3.648 1.00 91.25 153 PHE A C 1
ATOM 1226 O O . PHE A 1 153 ? -5.307 9.540 -3.744 1.00 91.25 153 PHE A O 1
ATOM 1233 N N . GLU A 1 154 ? -3.968 8.017 -4.693 1.00 90.81 154 GLU A N 1
ATOM 1234 C CA . GLU A 1 154 ? -4.086 8.524 -6.054 1.00 90.81 154 GLU A CA 1
ATOM 1235 C C . GLU A 1 154 ? -4.971 7.578 -6.884 1.00 90.81 154 GLU A C 1
ATOM 1237 O O . GLU A 1 154 ? -4.541 6.467 -7.242 1.00 90.81 154 GLU A O 1
ATOM 1242 N N . PRO A 1 155 ? -6.206 7.993 -7.216 1.00 85.88 155 PRO A N 1
ATOM 1243 C CA . PRO A 1 155 ? -7.032 7.274 -8.172 1.00 85.88 155 PRO A CA 1
ATOM 1244 C C . PRO A 1 155 ? -6.450 7.407 -9.587 1.00 85.88 155 PRO A C 1
ATOM 1246 O O . PRO A 1 155 ? -6.128 8.500 -10.042 1.00 85.88 155 PRO A O 1
ATOM 1249 N N . ASP A 1 156 ? -6.353 6.295 -10.315 1.00 85.19 156 ASP A N 1
ATOM 1250 C CA . ASP A 1 156 ? -5.970 6.268 -11.731 1.00 85.19 156 ASP A CA 1
ATOM 1251 C C . ASP A 1 156 ? -7.004 5.443 -12.532 1.00 85.19 156 ASP A C 1
ATOM 1253 O O . ASP A 1 156 ? -7.848 4.709 -12.001 1.00 85.19 156 ASP A O 1
ATOM 1257 N N . ASN A 1 157 ? -6.983 5.595 -13.853 1.00 79.94 157 ASN A N 1
ATOM 1258 C CA . ASN A 1 157 ? -7.972 5.032 -14.768 1.00 79.94 157 ASN A CA 1
ATOM 1259 C C . ASN A 1 157 ? -7.913 3.505 -14.866 1.00 79.94 157 ASN A C 1
ATOM 1261 O O . ASN A 1 157 ? -8.890 2.887 -15.269 1.00 79.94 157 ASN A O 1
ATOM 1265 N N . ASN A 1 158 ? -6.778 2.886 -14.536 1.00 84.75 158 ASN A N 1
ATOM 1266 C CA . ASN A 1 158 ? -6.572 1.439 -14.696 1.00 84.75 158 ASN A CA 1
ATOM 1267 C C . ASN A 1 158 ? -6.052 0.749 -13.427 1.00 84.75 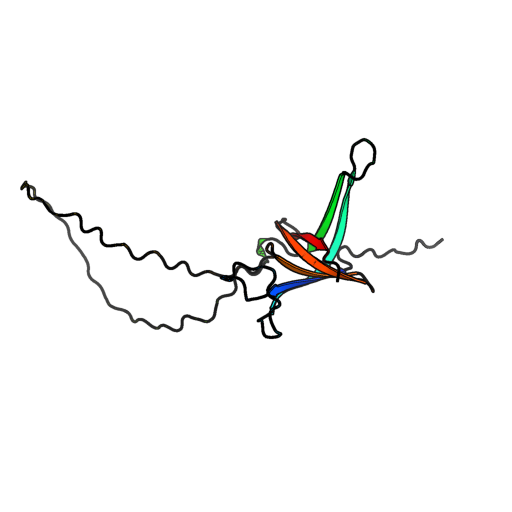158 ASN A C 1
ATOM 1269 O O . ASN A 1 158 ? -5.797 -0.456 -13.437 1.00 84.75 158 ASN A O 1
ATOM 1273 N N . ARG A 1 159 ? -5.809 1.515 -12.364 1.00 88.50 159 ARG A N 1
ATOM 1274 C CA . ARG A 1 159 ? -5.302 1.064 -11.066 1.00 88.50 159 ARG A CA 1
ATOM 1275 C C . ARG A 1 159 ? -5.468 2.195 -10.061 1.00 88.50 159 ARG A C 1
ATOM 1277 O O . ARG A 1 159 ? -5.727 3.319 -10.455 1.00 88.50 159 ARG A O 1
ATOM 1284 N N . SER A 1 160 ? -5.231 1.915 -8.795 1.00 91.38 160 SER A N 1
ATOM 1285 C CA . SER A 1 160 ? -5.096 2.938 -7.764 1.00 91.38 160 SER A CA 1
ATOM 1286 C C . SER A 1 160 ? -3.707 2.844 -7.152 1.00 91.38 160 SER A C 1
ATOM 1288 O O . SER A 1 160 ? -3.149 1.742 -7.044 1.00 91.38 160 SER A O 1
ATOM 1290 N N . ILE A 1 161 ? -3.117 3.985 -6.809 1.00 92.50 161 ILE A N 1
ATOM 1291 C CA . ILE A 1 161 ? -1.813 4.056 -6.152 1.00 92.50 161 ILE A CA 1
ATOM 1292 C C . ILE A 1 161 ? -2.031 4.520 -4.718 1.00 92.50 161 ILE A C 1
ATOM 1294 O O . ILE A 1 161 ? -2.565 5.592 -4.477 1.00 92.50 161 ILE A O 1
ATOM 1298 N N . VAL A 1 162 ? -1.602 3.703 -3.765 1.00 93.50 162 VAL A N 1
ATOM 1299 C CA . VAL A 1 162 ? -1.645 4.021 -2.339 1.00 93.50 162 VAL A CA 1
ATOM 1300 C C . VAL A 1 162 ? -0.230 4.323 -1.873 1.00 93.50 162 VAL A C 1
ATOM 1302 O O . VAL A 1 162 ? 0.671 3.491 -2.022 1.00 93.50 162 VAL A O 1
ATOM 1305 N N . TYR A 1 163 ? -0.033 5.504 -1.310 1.00 94.06 163 TYR A N 1
ATOM 1306 C CA . TYR A 1 163 ? 1.194 5.899 -0.635 1.00 94.06 163 TYR A CA 1
ATOM 1307 C C . TYR A 1 163 ? 1.085 5.493 0.817 1.00 94.06 163 TYR A C 1
ATOM 1309 O O . TYR A 1 163 ? 0.031 5.643 1.434 1.00 94.06 163 TYR A O 1
ATOM 1317 N N . TRP A 1 164 ? 2.166 4.965 1.368 1.00 93.81 164 TRP A N 1
ATOM 1318 C CA . TRP A 1 164 ? 2.153 4.509 2.744 1.00 93.81 164 TRP A CA 1
ATOM 1319 C C . TRP A 1 164 ? 3.513 4.667 3.404 1.00 93.81 164 TRP A C 1
ATOM 1321 O O . TRP A 1 164 ? 4.543 4.813 2.746 1.00 93.81 164 TRP A O 1
ATOM 1331 N N . GLU A 1 165 ? 3.510 4.638 4.726 1.00 91.44 165 GLU A N 1
ATOM 1332 C CA . GLU A 1 165 ? 4.706 4.633 5.550 1.00 91.44 165 GLU A CA 1
ATOM 1333 C C . GLU A 1 165 ? 4.826 3.306 6.272 1.00 91.44 165 GLU A C 1
ATOM 1335 O O . GLU A 1 165 ? 3.869 2.802 6.857 1.00 91.44 165 GLU A O 1
ATOM 1340 N N . PHE A 1 166 ? 6.026 2.739 6.225 1.00 88.44 166 PHE A N 1
ATOM 1341 C CA . PHE A 1 166 ? 6.338 1.515 6.940 1.00 88.44 166 PHE A CA 1
ATOM 1342 C C . PHE A 1 166 ? 6.391 1.788 8.443 1.00 88.44 166 PHE A C 1
ATOM 1344 O O . PHE A 1 166 ? 7.145 2.654 8.890 1.00 88.44 166 PHE A O 1
ATOM 1351 N N . VAL A 1 167 ? 5.639 1.015 9.220 1.00 85.62 167 VAL A N 1
ATOM 1352 C CA . VAL A 1 167 ? 5.670 1.066 10.682 1.00 85.62 167 VAL A CA 1
ATOM 1353 C C . VAL A 1 167 ? 6.560 -0.074 11.167 1.00 85.62 167 VAL A C 1
ATOM 1355 O O . VAL A 1 167 ? 6.327 -1.239 10.849 1.00 85.62 167 VAL A O 1
ATOM 1358 N N . ARG A 1 168 ? 7.621 0.272 11.905 1.00 75.62 168 ARG A N 1
ATOM 1359 C CA . ARG A 1 168 ? 8.475 -0.712 12.580 1.00 75.62 168 ARG A CA 1
ATOM 1360 C C . ARG A 1 168 ? 7.772 -1.166 13.857 1.00 75.62 168 ARG A C 1
ATOM 1362 O O . ARG A 1 168 ? 7.410 -0.314 14.665 1.00 75.62 168 ARG A O 1
ATOM 1369 N N . ASN A 1 169 ? 7.608 -2.478 14.005 1.00 57.16 169 ASN A N 1
ATOM 1370 C CA . ASN A 1 169 ? 7.250 -3.102 15.280 1.00 57.16 169 ASN A CA 1
ATOM 1371 C C . ASN A 1 169 ? 8.431 -3.072 16.252 1.00 57.16 169 ASN A C 1
ATOM 1373 O O . ASN A 1 169 ? 9.587 -3.141 15.768 1.00 57.16 169 ASN A O 1
#

Secondary structure (DSSP, 8-state):
---------S--EEEEEEEEE--SS---TT----TT-EEEEEEEEEEEEEEEEEE-TTS-EEEEEEEEEES--GGGS--EE--S------------------------------------------EE-S--TT-EEEEEETTEEEEEEEEEEEE-SS-EEEEEEEPP-

Radius of gyration: 27.08 Å; chains: 1; bounding box: 77×75×48 Å

Sequence (169 aa):
MRKTKIDNPRYPHMIRIIRRKDASNSINPFERIEAGEEEIVIYCGPGRAYTDTTTDGDMNVDSNKRKCSIPVRFDKWPGYLEDETSDESVPDEVTEEETEEETQQENENQEESSVTPQPTPTIEVKTPLWPMDGDTIETVKGNVVEFGRVKDFEPDNNRSIVYWEFVRN